Protein AF-A0A5S5E018-F1 (afdb_monomer_lite)

Radius of gyration: 15.94 Å; chains: 1; bounding box: 29×16×49 Å

Structure (mmCIF, N/CA/C/O backbone):
data_AF-A0A5S5E018-F1
#
_entry.id   AF-A0A5S5E018-F1
#
loop_
_atom_site.group_PDB
_atom_site.id
_atom_site.type_symbol
_atom_site.label_atom_id
_atom_site.label_alt_id
_atom_site.label_comp_id
_atom_site.label_asym_id
_atom_site.label_entity_id
_atom_site.label_seq_id
_atom_site.pdbx_PDB_ins_code
_atom_site.Cartn_x
_atom_site.Cartn_y
_atom_site.Cartn_z
_atom_site.occupancy
_atom_site.B_iso_or_equiv
_atom_site.auth_seq_id
_atom_site.auth_comp_id
_atom_site.auth_asym_id
_atom_site.auth_atom_id
_atom_site.pdbx_PDB_model_num
ATOM 1 N N . MET A 1 1 ? 5.123 -3.950 36.612 1.00 50.62 1 MET A N 1
ATOM 2 C CA . MET A 1 1 ? 4.161 -2.932 36.137 1.00 50.62 1 MET A CA 1
ATOM 3 C C . MET A 1 1 ? 3.935 -3.109 34.637 1.00 50.62 1 MET A C 1
ATOM 5 O O . MET A 1 1 ? 4.673 -2.540 33.849 1.00 50.62 1 MET A O 1
ATOM 9 N N . LYS A 1 2 ? 2.957 -3.927 34.225 1.00 51.75 2 LYS A N 1
ATOM 10 C CA . LYS A 1 2 ? 2.540 -4.026 32.815 1.00 51.75 2 LYS A CA 1
ATOM 11 C C . LYS A 1 2 ? 1.418 -3.016 32.572 1.00 51.75 2 LYS A C 1
ATOM 13 O O . LYS A 1 2 ? 0.243 -3.356 32.623 1.00 51.75 2 LYS A O 1
ATOM 18 N N . LYS A 1 3 ? 1.781 -1.745 32.410 1.00 61.47 3 LYS A N 1
ATOM 19 C CA . LYS A 1 3 ? 0.879 -0.730 31.850 1.00 61.47 3 LYS A CA 1
ATOM 20 C C . LYS A 1 3 ? 1.050 -0.809 30.331 1.00 61.47 3 LYS A C 1
ATOM 22 O O . LYS A 1 3 ? 2.193 -0.892 29.912 1.00 61.47 3 LYS A O 1
ATOM 27 N N . GLN A 1 4 ? -0.042 -0.748 29.561 1.00 61.94 4 GLN A N 1
ATOM 28 C CA . GLN A 1 4 ? -0.107 -0.631 28.080 1.00 61.94 4 GLN A CA 1
ATOM 29 C C . GLN A 1 4 ? -0.655 -1.839 27.285 1.00 61.94 4 GLN A C 1
ATOM 31 O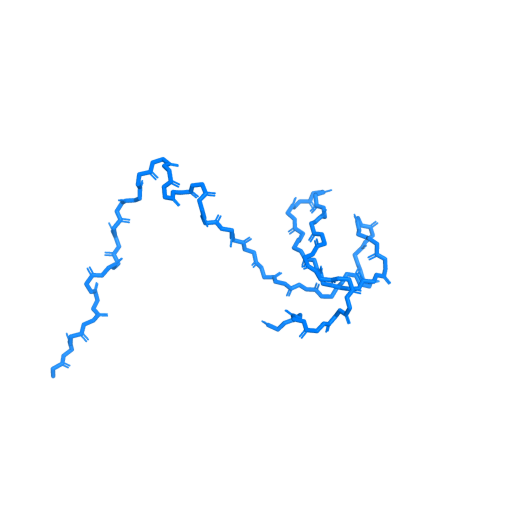 O . GLN A 1 4 ? -0.198 -2.116 26.187 1.00 61.94 4 GLN A O 1
ATOM 36 N N . ILE A 1 5 ? -1.720 -2.497 27.756 1.00 62.72 5 ILE A N 1
ATOM 37 C CA . ILE A 1 5 ? -2.655 -3.222 26.852 1.00 62.72 5 ILE A CA 1
ATOM 38 C C . ILE A 1 5 ? -3.952 -2.410 26.622 1.00 62.72 5 ILE A C 1
ATOM 40 O O . ILE A 1 5 ? -4.912 -2.886 26.034 1.00 62.72 5 ILE A O 1
ATOM 44 N N . LEU A 1 6 ? -3.983 -1.135 27.032 1.00 59.78 6 LEU A N 1
ATOM 45 C CA . LEU A 1 6 ? -5.214 -0.341 27.189 1.00 59.78 6 LEU A CA 1
ATOM 46 C C . LEU A 1 6 ? -6.047 -0.104 25.909 1.00 59.78 6 LEU A C 1
ATOM 48 O O . LEU A 1 6 ? -7.144 0.426 26.016 1.00 59.78 6 LEU A O 1
ATOM 52 N N . ASN A 1 7 ? -5.554 -0.479 24.723 1.00 65.50 7 ASN A N 1
ATOM 53 C CA . ASN A 1 7 ? -6.218 -0.212 23.442 1.00 65.5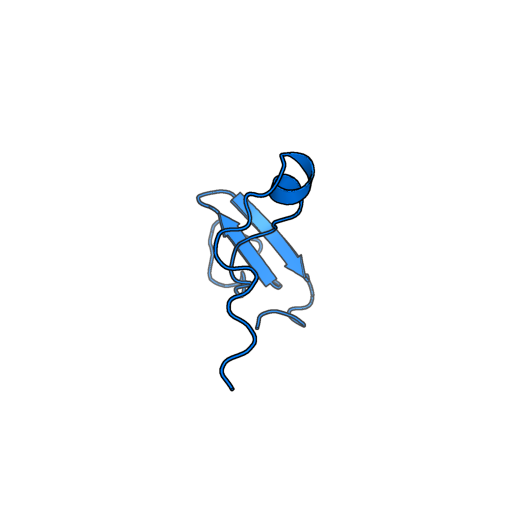0 7 ASN A CA 1
ATOM 54 C C . ASN A 1 7 ? -6.413 -1.451 22.547 1.00 65.50 7 ASN A C 1
ATOM 56 O O . ASN A 1 7 ? -6.846 -1.308 21.403 1.00 65.50 7 ASN A O 1
ATOM 60 N N . LEU A 1 8 ? -6.130 -2.664 23.031 1.00 69.12 8 LEU A N 1
ATOM 61 C CA . LEU A 1 8 ? -6.523 -3.881 22.314 1.00 69.12 8 LEU A CA 1
ATOM 62 C C . LEU A 1 8 ? -8.039 -4.074 22.475 1.00 69.12 8 LEU A C 1
ATOM 64 O O . LEU A 1 8 ? -8.527 -4.246 23.587 1.00 69.12 8 LEU A O 1
ATOM 68 N N . GLY A 1 9 ? -8.782 -4.003 21.367 1.00 71.88 9 GLY A N 1
ATOM 69 C CA . GLY A 1 9 ? -10.245 -4.147 21.355 1.00 71.88 9 GLY A CA 1
ATOM 70 C C . GLY A 1 9 ? -11.045 -2.840 21.312 1.00 71.88 9 GLY A C 1
ATOM 71 O O . GLY A 1 9 ? -12.269 -2.889 21.423 1.00 71.88 9 GLY A O 1
ATOM 72 N N . LYS A 1 10 ? -10.409 -1.671 21.119 1.00 83.06 10 LYS A N 1
ATOM 73 C CA . LYS A 1 10 ? -11.159 -0.428 20.865 1.00 83.06 10 LYS A CA 1
ATOM 74 C C . LYS A 1 10 ? -11.931 -0.563 19.548 1.00 83.06 10 LYS A C 1
ATOM 76 O O . LYS A 1 10 ? -11.336 -0.569 18.471 1.00 83.06 10 LYS A O 1
ATOM 81 N N . ALA A 1 11 ? -13.256 -0.646 19.638 1.00 83.62 11 ALA A N 1
ATOM 82 C CA . ALA A 1 11 ? -14.125 -0.590 18.472 1.00 83.62 11 ALA A CA 1
ATOM 83 C C . ALA A 1 11 ? -14.034 0.806 17.841 1.00 83.62 11 ALA A C 1
ATOM 85 O O . ALA A 1 11 ? -14.298 1.817 18.491 1.00 83.62 11 ALA A O 1
ATOM 86 N N . LEU A 1 12 ? -13.627 0.854 16.577 1.00 86.19 12 LEU A N 1
ATOM 87 C CA . LEU A 1 12 ? -13.507 2.093 15.820 1.00 86.19 12 LEU A CA 1
ATOM 88 C C . LEU A 1 12 ? -14.859 2.473 15.229 1.00 86.19 12 LEU A C 1
ATOM 90 O O . LEU A 1 12 ? -15.568 1.619 14.687 1.00 86.19 12 LEU A O 1
ATOM 94 N N . ASN A 1 13 ? -15.197 3.758 15.272 1.00 89.94 13 ASN A N 1
ATOM 95 C CA . ASN A 1 13 ? -16.374 4.263 14.573 1.00 89.94 13 ASN A CA 1
ATOM 96 C C . ASN A 1 13 ? -16.143 4.303 13.046 1.00 89.94 13 ASN A C 1
ATOM 98 O O . ASN A 1 13 ? -15.019 4.172 12.559 1.00 89.94 13 ASN A O 1
ATOM 102 N N . LYS A 1 14 ? -17.211 4.513 12.262 1.00 85.69 14 LYS A N 1
ATOM 103 C CA . LYS A 1 14 ? -17.131 4.521 10.787 1.00 85.69 14 LYS A CA 1
ATOM 104 C C . LYS A 1 14 ? -16.121 5.535 10.233 1.00 85.69 14 LYS A C 1
ATOM 106 O O . LYS A 1 14 ? -15.522 5.277 9.194 1.00 85.69 14 LYS A O 1
ATOM 111 N N . ALA A 1 15 ? -15.949 6.685 10.885 1.00 87.94 15 ALA A N 1
ATOM 112 C CA . ALA A 1 15 ? -15.002 7.705 10.443 1.00 87.94 15 ALA A CA 1
ATOM 113 C C . ALA A 1 15 ? -13.551 7.315 10.764 1.00 87.94 15 ALA A C 1
ATOM 115 O O . ALA A 1 15 ? -12.662 7.567 9.958 1.00 87.94 15 ALA A O 1
ATOM 116 N N . GLU A 1 16 ? -13.313 6.673 11.909 1.00 85.69 16 GLU A N 1
ATOM 117 C CA . GLU A 1 16 ? -12.000 6.159 12.308 1.00 85.69 16 GLU A CA 1
ATOM 118 C C . GLU A 1 16 ? -11.569 4.969 11.439 1.00 85.69 16 GLU A C 1
ATOM 120 O O . GLU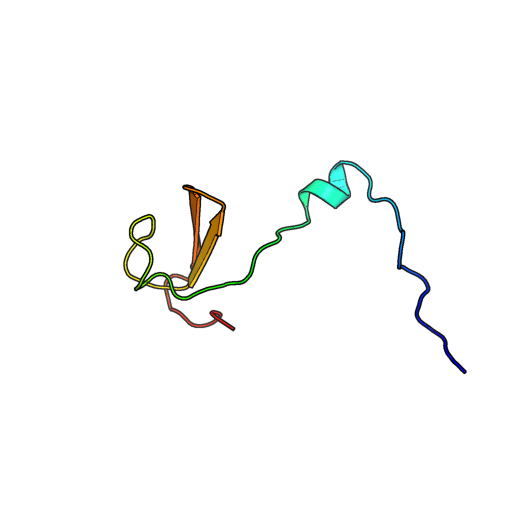 A 1 16 ? -10.427 4.934 10.991 1.00 85.69 16 GLU A O 1
ATOM 125 N N . GLN A 1 17 ? -12.479 4.038 11.126 1.00 81.75 17 GLN A N 1
ATOM 126 C CA . GLN A 1 17 ? -12.171 2.889 10.261 1.00 81.75 17 GLN A CA 1
ATOM 127 C C . GLN A 1 17 ? -11.726 3.320 8.861 1.00 81.75 17 GLN A C 1
ATOM 129 O O . GLN A 1 17 ? -10.793 2.745 8.312 1.00 81.75 17 GLN A O 1
ATOM 134 N N . LYS A 1 18 ? -12.338 4.373 8.304 1.00 80.81 18 LYS A N 1
ATOM 135 C CA . LYS A 1 18 ? -11.949 4.928 6.997 1.00 80.81 18 LYS A CA 1
ATOM 136 C C . LYS A 1 18 ? -10.529 5.496 6.965 1.00 80.81 18 LYS A C 1
ATOM 138 O O . LYS A 1 18 ? -9.981 5.645 5.884 1.00 80.81 18 LYS A O 1
ATOM 143 N N . LYS A 1 19 ? -9.957 5.848 8.120 1.00 79.88 19 LYS A N 1
ATOM 144 C CA . LYS A 1 19 ? -8.591 6.384 8.220 1.00 79.88 19 LYS A CA 1
ATOM 145 C C . LYS A 1 19 ? -7.535 5.291 8.356 1.00 79.88 19 LYS A C 1
ATOM 147 O O . LYS A 1 19 ? -6.348 5.602 8.331 1.00 79.88 19 LYS A O 1
ATOM 152 N N . ILE A 1 20 ? -7.940 4.031 8.519 1.00 78.12 20 ILE A 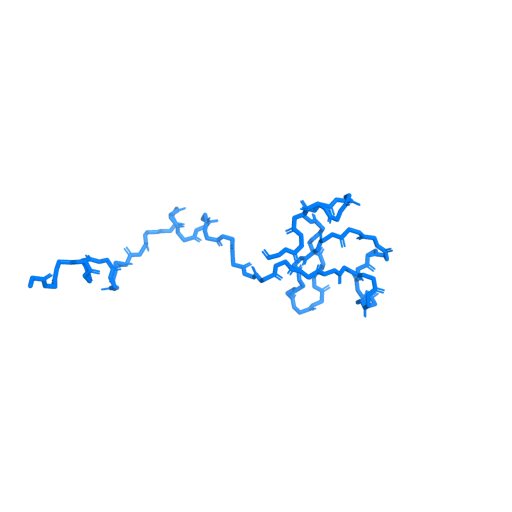N 1
ATOM 153 C CA . ILE A 1 20 ? -6.995 2.919 8.519 1.00 78.12 20 ILE A CA 1
ATOM 154 C C . ILE A 1 20 ? -6.615 2.615 7.077 1.00 78.12 20 ILE A C 1
ATOM 156 O O . ILE A 1 20 ? -7.323 1.911 6.361 1.00 78.12 20 ILE A O 1
ATOM 160 N N . ASN A 1 21 ? -5.451 3.114 6.681 1.00 72.00 21 ASN A N 1
ATOM 161 C CA . ASN A 1 21 ? -4.775 2.683 5.470 1.00 72.00 21 ASN A CA 1
ATOM 162 C C . ASN A 1 21 ? -3.894 1.486 5.840 1.00 72.00 21 ASN A C 1
ATOM 164 O O . ASN A 1 21 ? -2.820 1.641 6.413 1.00 72.00 21 ASN A O 1
ATOM 168 N N . GLY A 1 22 ? -4.409 0.277 5.608 1.00 69.19 22 GLY A N 1
ATOM 169 C CA . GLY A 1 22 ? -3.663 -0.965 5.813 1.00 69.19 22 GLY A CA 1
ATOM 170 C C . GLY A 1 22 ? -2.829 -1.359 4.592 1.00 69.19 22 GLY A C 1
ATOM 171 O O . GLY A 1 22 ? -3.038 -0.860 3.488 1.00 69.19 22 GLY A O 1
ATOM 172 N N . GLY A 1 23 ? -1.934 -2.326 4.769 1.00 75.25 23 GLY A N 1
ATOM 173 C CA . GLY A 1 23 ? -1.077 -2.844 3.700 1.00 75.25 23 GLY A CA 1
ATOM 174 C C . GLY A 1 23 ? 0.388 -2.498 3.930 1.00 75.25 23 GLY A C 1
ATOM 175 O O . GLY A 1 23 ? 0.712 -1.482 4.536 1.00 75.25 23 GLY A O 1
ATOM 176 N N . ARG A 1 24 ? 1.272 -3.394 3.491 1.00 79.44 24 ARG A N 1
ATOM 177 C CA . ARG A 1 24 ? 2.718 -3.210 3.585 1.00 79.44 24 ARG A CA 1
ATOM 178 C C . ARG A 1 24 ? 3.207 -2.561 2.286 1.00 79.44 24 ARG A C 1
ATOM 180 O O . ARG A 1 24 ? 2.954 -3.157 1.237 1.00 79.44 24 ARG A O 1
ATOM 187 N N . PRO A 1 25 ? 3.885 -1.401 2.344 1.00 83.88 25 PRO A N 1
ATOM 188 C CA . PRO A 1 25 ? 4.653 -0.878 1.223 1.00 83.88 25 PRO A CA 1
ATOM 189 C C . PRO A 1 25 ? 5.573 -1.959 0.660 1.00 83.88 25 PRO A C 1
ATOM 191 O O . PRO A 1 25 ? 6.338 -2.578 1.400 1.00 83.88 25 PRO A O 1
ATOM 194 N N . ILE A 1 26 ? 5.481 -2.217 -0.637 1.00 84.94 26 ILE A N 1
ATOM 195 C CA . ILE A 1 26 ? 6.426 -3.062 -1.359 1.00 84.94 26 ILE A CA 1
ATOM 196 C C . ILE A 1 26 ? 6.962 -2.295 -2.556 1.00 84.94 26 ILE A C 1
ATOM 198 O O . ILE A 1 26 ? 6.306 -1.397 -3.083 1.00 84.94 26 ILE A O 1
ATOM 202 N N . LYS A 1 27 ? 8.138 -2.700 -3.024 1.00 88.12 27 LYS A N 1
ATOM 203 C CA . LYS A 1 27 ? 8.661 -2.221 -4.299 1.00 88.12 27 LYS A CA 1
ATOM 204 C C . LYS A 1 27 ? 7.782 -2.715 -5.445 1.00 88.12 27 LYS A C 1
ATOM 206 O O . LYS A 1 27 ? 7.515 -3.916 -5.544 1.00 88.12 27 LYS A O 1
ATOM 211 N N . CYS A 1 28 ? 7.377 -1.810 -6.330 1.00 86.81 28 CYS A N 1
ATOM 212 C CA . CYS A 1 28 ? 6.459 -2.136 -7.424 1.00 86.81 28 CYS A CA 1
ATOM 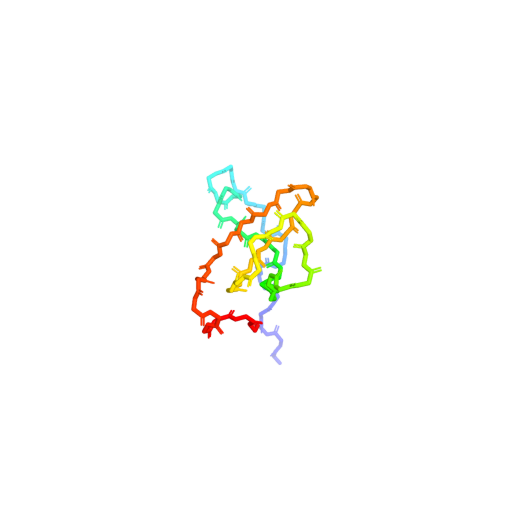213 C C . CYS A 1 28 ? 7.108 -2.857 -8.600 1.00 86.81 28 CYS A C 1
ATOM 215 O O . CYS A 1 28 ? 6.395 -3.462 -9.396 1.00 86.81 28 CYS A O 1
ATOM 217 N N . TYR A 1 29 ? 8.443 -2.844 -8.691 1.00 82.56 29 TYR A N 1
ATOM 218 C CA . TYR A 1 29 ? 9.211 -3.358 -9.834 1.00 82.56 29 TYR A CA 1
ATOM 219 C C . TYR A 1 29 ? 8.837 -4.784 -10.266 1.00 82.56 29 TYR A C 1
ATOM 221 O O . TYR A 1 29 ? 8.966 -5.122 -11.439 1.00 82.56 29 TYR A O 1
ATOM 229 N N . SER A 1 30 ? 8.371 -5.617 -9.331 1.00 75.12 30 SER A N 1
ATOM 230 C CA . SER A 1 30 ? 8.064 -7.030 -9.579 1.00 75.12 30 SER A CA 1
ATOM 231 C C . SER A 1 30 ? 6.568 -7.327 -9.730 1.00 75.12 30 SER A C 1
ATOM 233 O O . SER A 1 30 ? 6.205 -8.496 -9.873 1.00 75.12 30 SER A O 1
ATOM 235 N N . ASN A 1 31 ? 5.686 -6.322 -9.655 1.00 81.62 31 ASN A N 1
ATOM 236 C CA . ASN A 1 31 ? 4.243 -6.540 -9.718 1.00 81.62 31 ASN A CA 1
ATOM 237 C C . ASN A 1 31 ? 3.670 -6.151 -11.094 1.00 81.62 31 ASN A C 1
ATOM 239 O O . ASN A 1 31 ? 3.722 -4.978 -11.452 1.00 81.62 31 ASN A O 1
ATOM 243 N N . PRO A 1 32 ? 3.062 -7.089 -11.847 1.00 84.00 32 PRO A N 1
ATOM 244 C CA . PRO A 1 32 ? 2.540 -6.808 -13.186 1.00 84.00 32 PRO A CA 1
ATOM 245 C C . PRO A 1 32 ? 1.347 -5.842 -13.193 1.00 84.00 32 PRO A C 1
ATOM 247 O O . PRO A 1 32 ? 1.049 -5.252 -14.226 1.00 84.00 32 PRO A O 1
ATOM 250 N N . ASN A 1 33 ? 0.662 -5.674 -12.057 1.00 85.25 33 ASN A N 1
ATOM 251 C CA . ASN A 1 33 ? -0.468 -4.755 -11.922 1.00 85.25 33 ASN A CA 1
ATOM 252 C C . ASN A 1 33 ? -0.028 -3.329 -11.557 1.00 85.25 33 ASN A C 1
ATOM 254 O O . ASN A 1 33 ? -0.879 -2.450 -11.431 1.00 85.25 33 ASN A O 1
ATOM 258 N N . CYS A 1 34 ? 1.271 -3.102 -11.348 1.00 87.94 34 CYS A N 1
ATOM 259 C CA . CYS A 1 34 ? 1.818 -1.824 -10.927 1.00 87.94 34 CYS A CA 1
ATOM 260 C C . CYS A 1 34 ? 2.792 -1.252 -11.957 1.00 87.94 34 CYS A C 1
ATOM 262 O O . CYS A 1 34 ? 3.433 -2.005 -12.692 1.00 87.94 34 CYS A O 1
ATOM 264 N N . PRO A 1 35 ? 2.964 0.079 -11.980 1.00 85.94 35 PRO A N 1
ATOM 265 C CA . PRO A 1 35 ? 4.075 0.684 -12.691 1.00 85.94 35 PRO A CA 1
ATOM 266 C C . PRO A 1 35 ? 5.411 0.126 -12.172 1.00 85.94 35 PRO A C 1
ATOM 268 O O . PRO A 1 35 ? 5.542 -0.120 -10.970 1.00 85.94 35 PRO A O 1
ATOM 271 N N . PRO A 1 36 ? 6.422 -0.069 -13.035 1.00 87.25 36 PRO A N 1
ATOM 272 C CA . PRO A 1 36 ? 7.709 -0.636 -12.645 1.00 87.25 36 PRO A CA 1
ATOM 273 C C . PRO A 1 36 ? 8.609 0.421 -11.978 1.00 87.25 36 PRO A C 1
ATOM 275 O O . PRO A 1 36 ? 9.770 0.572 -12.351 1.00 87.25 36 PRO A O 1
ATOM 278 N N . TYR A 1 37 ? 8.069 1.192 -11.033 1.00 86.69 37 TYR A N 1
ATOM 279 C CA . TYR A 1 37 ? 8.791 2.201 -10.264 1.00 86.69 37 TYR A CA 1
ATOM 280 C C . TYR A 1 37 ? 8.149 2.437 -8.896 1.00 86.69 37 TYR A C 1
ATOM 282 O O . TYR A 1 37 ? 6.957 2.190 -8.710 1.00 86.69 37 TYR A O 1
ATOM 290 N N . GLY A 1 38 ? 8.954 2.922 -7.951 1.00 89.56 38 GLY A N 1
ATOM 291 C CA . GLY A 1 38 ? 8.481 3.375 -6.649 1.00 89.56 38 GLY A CA 1
ATOM 292 C C . GLY A 1 38 ? 7.947 2.280 -5.717 1.00 89.56 38 GLY A C 1
ATOM 293 O O . GLY A 1 38 ? 8.170 1.073 -5.893 1.00 89.56 38 GLY A O 1
ATOM 294 N N . CYS A 1 39 ? 7.227 2.748 -4.702 1.00 90.12 39 CYS A N 1
ATOM 295 C CA . CYS A 1 39 ? 6.557 1.979 -3.671 1.00 90.12 39 CYS A CA 1
ATOM 296 C C . CYS A 1 39 ? 5.058 1.930 -3.902 1.00 90.12 39 CYS A C 1
ATOM 298 O O . CYS A 1 39 ? 4.422 2.940 -4.208 1.00 90.12 39 CYS A O 1
ATOM 300 N N . CYS A 1 40 ? 4.473 0.766 -3.652 1.00 89.25 40 CYS A N 1
ATOM 301 C CA . CYS A 1 40 ? 3.040 0.566 -3.754 1.00 89.25 40 CYS A CA 1
ATOM 302 C C . CYS A 1 40 ? 2.508 -0.365 -2.685 1.00 89.25 40 CYS A C 1
ATOM 304 O O . CYS A 1 40 ? 3.210 -1.188 -2.095 1.00 89.25 40 CYS A O 1
ATOM 306 N N . ILE A 1 41 ? 1.204 -0.252 -2.493 1.00 88.38 41 ILE A N 1
ATOM 307 C CA . ILE A 1 41 ? 0.392 -1.213 -1.775 1.00 88.38 41 ILE A CA 1
ATOM 308 C C . ILE A 1 41 ? -0.472 -1.927 -2.811 1.00 88.38 41 ILE A C 1
ATOM 310 O O . ILE A 1 41 ? -1.228 -1.302 -3.555 1.00 88.38 41 ILE A O 1
ATOM 314 N N . VAL A 1 42 ? -0.367 -3.255 -2.853 1.00 85.00 42 VAL A N 1
ATOM 315 C CA . VAL A 1 42 ? -1.153 -4.086 -3.770 1.00 85.00 42 VAL A CA 1
ATOM 316 C C . VAL A 1 42 ? -2.280 -4.753 -2.999 1.00 85.00 42 VAL A C 1
ATOM 318 O O . VAL A 1 42 ? -2.045 -5.493 -2.042 1.00 85.00 42 VAL A O 1
ATOM 321 N N . ARG A 1 43 ? -3.522 -4.488 -3.411 1.00 84.81 43 ARG A N 1
ATOM 322 C CA . ARG A 1 43 ? -4.740 -5.053 -2.812 1.00 84.81 43 ARG A CA 1
ATOM 323 C C . ARG A 1 43 ? -5.535 -5.781 -3.892 1.00 84.81 43 ARG A C 1
ATO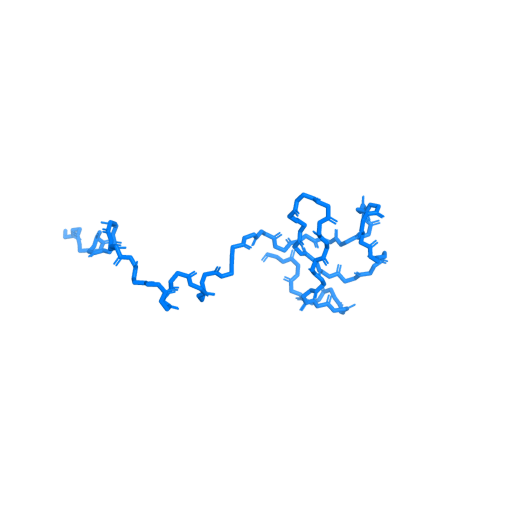M 325 O O . ARG A 1 43 ? -6.340 -5.181 -4.601 1.00 84.81 43 ARG A O 1
ATOM 332 N N . GLY A 1 44 ? -5.289 -7.082 -4.041 1.00 82.81 44 GLY A N 1
ATOM 333 C CA . GLY A 1 44 ? -5.848 -7.862 -5.148 1.00 82.81 44 GLY A CA 1
ATOM 334 C C . GLY A 1 44 ? -5.317 -7.354 -6.492 1.00 82.81 44 GLY A C 1
ATOM 335 O O . GLY A 1 44 ? -4.113 -7.394 -6.724 1.00 82.81 44 GLY A O 1
ATOM 336 N N . ASN A 1 45 ? -6.207 -6.838 -7.344 1.00 83.62 45 ASN A N 1
ATOM 337 C CA . ASN A 1 45 ? -5.856 -6.266 -8.653 1.00 83.62 45 ASN A CA 1
ATOM 338 C C . ASN A 1 45 ? -5.664 -4.740 -8.628 1.00 83.62 45 ASN A C 1
ATOM 340 O O . ASN A 1 45 ? -5.517 -4.126 -9.680 1.00 83.62 45 ASN A O 1
ATOM 344 N N . ILE A 1 46 ? -5.711 -4.116 -7.449 1.00 86.44 46 ILE A N 1
ATOM 345 C CA . ILE A 1 46 ? -5.521 -2.673 -7.297 1.00 86.44 46 ILE A CA 1
ATOM 346 C C . ILE A 1 46 ? -4.066 -2.411 -6.925 1.00 86.44 46 ILE A C 1
ATOM 348 O O . ILE A 1 46 ? -3.574 -2.966 -5.938 1.00 86.44 46 ILE A O 1
ATOM 352 N N . CYS A 1 47 ? -3.416 -1.542 -7.695 1.00 88.25 47 CYS A N 1
ATOM 353 C CA . CYS A 1 47 ? -2.126 -0.966 -7.358 1.00 88.25 47 CYS A CA 1
ATOM 354 C C . CYS A 1 47 ? -2.304 0.475 -6.880 1.00 88.25 47 CYS A C 1
ATOM 356 O O . CYS A 1 47 ? -2.847 1.308 -7.603 1.00 88.25 47 CYS A O 1
ATOM 358 N N . GLU A 1 48 ? -1.835 0.765 -5.673 1.00 89.00 48 GLU A N 1
ATOM 359 C CA . GLU A 1 48 ? -1.778 2.114 -5.120 1.00 89.00 48 GLU A CA 1
ATOM 360 C C . GLU A 1 48 ? -0.307 2.502 -4.982 1.00 89.00 48 GLU A C 1
ATOM 362 O O . GLU A 1 48 ? 0.368 1.997 -4.086 1.00 89.00 48 GLU A O 1
ATOM 367 N N . VAL A 1 49 ? 0.202 3.348 -5.884 1.00 89.38 49 VAL A N 1
ATOM 368 C CA . VAL A 1 49 ? 1.550 3.922 -5.762 1.00 89.38 49 VAL A CA 1
ATOM 369 C C . VAL A 1 49 ? 1.512 4.974 -4.660 1.00 89.38 49 VAL A C 1
ATOM 371 O O . VAL A 1 49 ? 0.718 5.910 -4.718 1.00 89.38 49 VAL A O 1
ATOM 374 N N . ILE A 1 50 ? 2.344 4.787 -3.643 1.00 88.94 50 ILE A N 1
ATOM 375 C CA . ILE A 1 50 ? 2.404 5.649 -2.456 1.00 88.94 50 ILE A CA 1
ATOM 376 C C . ILE A 1 50 ? 3.642 6.545 -2.447 1.00 88.94 50 ILE A C 1
ATOM 378 O O . ILE A 1 50 ? 3.658 7.546 -1.738 1.00 88.94 50 ILE A O 1
ATOM 382 N N . ASP A 1 51 ? 4.663 6.191 -3.226 1.00 87.12 51 ASP A N 1
ATOM 383 C CA . ASP A 1 51 ? 5.882 6.974 -3.386 1.00 87.12 51 ASP A CA 1
ATOM 384 C C . ASP A 1 51 ? 6.548 6.609 -4.713 1.00 87.12 51 ASP A C 1
ATOM 386 O O . ASP A 1 51 ? 6.916 5.459 -4.930 1.00 87.12 51 ASP A O 1
ATOM 390 N N . GLU A 1 52 ? 6.696 7.572 -5.614 1.00 86.38 52 GLU A N 1
ATOM 391 C CA . GLU A 1 52 ? 7.298 7.343 -6.930 1.00 86.38 52 GLU A CA 1
ATOM 392 C C . GLU A 1 52 ? 8.833 7.239 -6.868 1.00 86.38 52 GLU A C 1
ATOM 394 O O . GLU A 1 52 ? 9.437 6.700 -7.796 1.00 86.38 52 GLU A O 1
ATOM 399 N N . ASN A 1 53 ? 9.455 7.701 -5.775 1.00 87.12 53 ASN A N 1
ATOM 400 C CA . ASN A 1 53 ? 10.910 7.815 -5.630 1.00 87.12 53 ASN A CA 1
ATOM 401 C C . ASN A 1 53 ? 11.569 6.637 -4.890 1.00 87.12 53 ASN A C 1
ATOM 403 O O . ASN A 1 53 ? 12.793 6.573 -4.856 1.00 87.12 53 ASN A O 1
ATOM 407 N N . ASP A 1 54 ? 10.792 5.679 -4.364 1.00 82.94 54 ASP A N 1
ATOM 408 C CA . ASP A 1 54 ? 11.302 4.502 -3.624 1.00 82.94 54 ASP A CA 1
ATOM 409 C C . ASP A 1 54 ? 12.008 4.858 -2.290 1.00 82.94 54 ASP A C 1
ATOM 411 O O . ASP A 1 54 ? 12.822 4.086 -1.778 1.00 82.94 54 ASP A O 1
ATOM 415 N N . ASP A 1 55 ? 11.670 6.006 -1.693 1.00 81.81 55 ASP A N 1
ATOM 416 C CA . ASP A 1 55 ? 12.244 6.526 -0.445 1.00 81.81 55 ASP A CA 1
ATOM 417 C C . ASP A 1 55 ? 11.636 5.872 0.810 1.00 81.81 55 ASP A C 1
ATOM 419 O O . ASP A 1 55 ? 12.252 5.898 1.878 1.00 81.81 55 ASP A O 1
ATOM 423 N N . TYR A 1 56 ? 10.436 5.281 0.714 1.00 76.75 56 TYR A N 1
ATOM 424 C CA . TYR A 1 56 ? 9.668 4.798 1.877 1.00 76.75 56 TYR A CA 1
ATOM 425 C C . TYR A 1 56 ? 9.184 3.334 1.792 1.00 76.75 56 TYR A C 1
ATOM 427 O O . TYR A 1 56 ? 8.199 2.957 2.427 1.00 76.75 56 TYR A O 1
ATOM 435 N N . CYS A 1 57 ? 9.874 2.468 1.045 1.00 77.38 57 CYS A N 1
ATOM 436 C CA . CYS A 1 57 ? 9.486 1.061 0.816 1.00 77.38 57 CYS A CA 1
ATOM 437 C C . CYS A 1 57 ? 9.761 0.082 1.986 1.00 77.38 57 CYS A C 1
ATOM 439 O O . CYS A 1 57 ? 10.007 -1.107 1.748 1.00 77.38 57 CYS A O 1
ATOM 441 N N . PHE A 1 58 ? 9.740 0.547 3.240 1.00 65.88 58 PHE A N 1
ATOM 442 C CA . PHE A 1 58 ? 10.263 -0.189 4.404 1.00 65.88 58 PHE A CA 1
ATOM 443 C C . PHE A 1 58 ? 9.198 -0.511 5.458 1.00 65.88 58 PHE A C 1
ATOM 445 O O . PHE A 1 58 ? 8.512 0.425 5.924 1.00 65.88 58 PHE A O 1
#

pLDDT: mean 80.25, std 9.74, range [50.62, 90.12]

Foldseek 3Di:
DPPPPVPVPPDDDPVRVVPDPDAAWAQCLPPPLDDNAATWGDDPSDTDHPGRHNPPND

Sequence (58 aa):
MKKQILNLGKALNKAEQKKINGGRPIKCYSNPNCPPYGCCIVRGNICEVIDENDDYCF

Organism: NCBI:txid413713

Secondary structure (DSSP, 8-state):
-----TTTT-PPPHHHHTT---S--EEGGG-TTS-SSSEEEEETTEEEEEETTSS---